Protein AF-A0A933XIX3-F1 (afdb_monomer)

Sequence (73 aa):
SGANVVTNVRHVHALEKALASINSFITAVGEKTSPEFLSVELRDALDSVGEIVGITTPDDVLNKIFSSFCIGK

Solvent-accessible surface area (backbone atoms only — not comparable to full-atom values): 4252 Å² total; per-residue (Å²): 133,87,75,80,70,77,80,46,69,68,49,47,52,26,51,52,51,19,52,49,26,49,52,50,32,56,51,38,57,75,69,68,57,58,69,71,61,47,49,48,28,55,47,53,20,49,53,27,52,26,58,67,76,64,50,77,49,74,65,56,52,50,50,57,64,53,70,72,53,77,83,80,128

Structure (mmCIF, N/CA/C/O backbone):
data_AF-A0A933XIX3-F1
#
_entry.id   AF-A0A933XIX3-F1
#
loop_
_atom_site.group_PDB
_atom_site.id
_atom_site.type_symbol
_atom_site.label_atom_id
_atom_site.label_alt_id
_atom_site.label_comp_id
_atom_site.label_asym_id
_atom_site.label_entity_id
_atom_site.label_seq_id
_atom_site.pdbx_PDB_ins_code
_atom_site.Cartn_x
_atom_site.Cartn_y
_atom_site.Cartn_z
_atom_site.occupancy
_atom_site.B_iso_or_equiv
_atom_site.auth_seq_id
_atom_site.auth_comp_id
_atom_site.auth_asym_id
_atom_site.auth_atom_id
_atom_site.pdbx_PDB_model_num
ATOM 1 N N . SER A 1 1 ? 26.372 -7.218 2.624 1.00 40.03 1 SER A N 1
ATOM 2 C CA . SER A 1 1 ? 24.928 -7.509 2.584 1.00 40.03 1 SER A CA 1
ATOM 3 C C . SER A 1 1 ? 24.322 -6.752 1.425 1.00 40.03 1 SER A C 1
ATOM 5 O O . SER A 1 1 ? 24.274 -5.531 1.4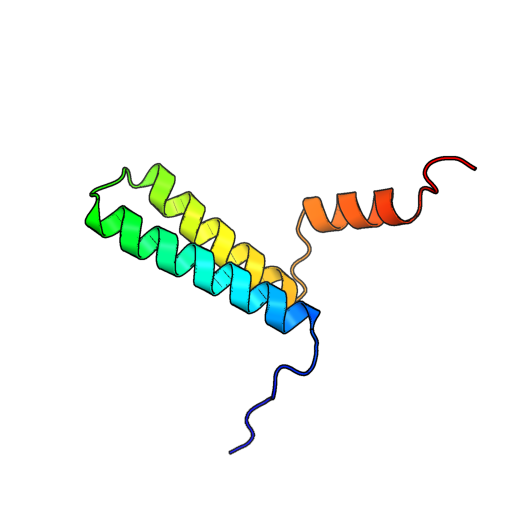77 1.00 40.03 1 SER A O 1
ATOM 7 N N . GLY A 1 2 ? 24.018 -7.444 0.325 1.00 46.19 2 GLY A N 1
ATOM 8 C CA . GLY A 1 2 ? 23.551 -6.812 -0.906 1.00 46.19 2 GLY A CA 1
ATOM 9 C C . GLY A 1 2 ? 22.139 -6.277 -0.722 1.00 46.19 2 GLY A C 1
ATOM 10 O O . GLY A 1 2 ? 21.185 -7.047 -0.745 1.00 46.19 2 GLY A O 1
ATOM 11 N N . ALA A 1 3 ? 22.008 -4.968 -0.521 1.00 49.06 3 ALA A N 1
ATOM 12 C CA . ALA A 1 3 ? 20.751 -4.302 -0.798 1.00 49.06 3 ALA A CA 1
ATOM 13 C C . ALA A 1 3 ? 20.509 -4.490 -2.298 1.00 49.06 3 ALA A C 1
ATOM 15 O O . ALA A 1 3 ? 21.237 -3.926 -3.114 1.00 49.06 3 ALA A O 1
ATOM 16 N N . ASN A 1 4 ? 19.550 -5.342 -2.663 1.00 56.06 4 ASN A N 1
ATOM 17 C CA . ASN A 1 4 ? 18.998 -5.338 -4.011 1.00 56.06 4 ASN A CA 1
ATO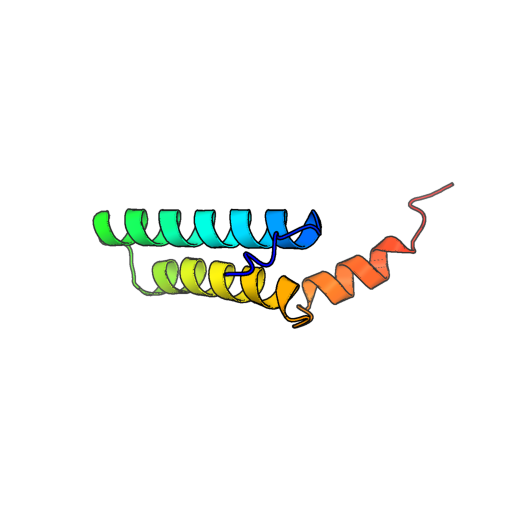M 18 C C . ASN A 1 4 ? 18.329 -3.976 -4.180 1.00 56.06 4 ASN A C 1
ATOM 20 O O . ASN A 1 4 ? 17.168 -3.789 -3.824 1.00 56.06 4 ASN A O 1
ATOM 24 N N . VAL A 1 5 ? 19.122 -2.994 -4.612 1.00 56.56 5 VAL A N 1
ATOM 25 C CA . VAL A 1 5 ? 18.657 -1.655 -4.939 1.00 56.56 5 VAL A CA 1
ATOM 26 C C . VAL A 1 5 ? 17.563 -1.842 -5.973 1.00 56.56 5 VAL A C 1
ATOM 28 O O . VAL A 1 5 ? 17.771 -2.477 -7.007 1.00 56.56 5 VAL A O 1
ATOM 31 N N . VAL A 1 6 ? 16.379 -1.329 -5.665 1.00 55.88 6 VAL A N 1
ATOM 32 C CA . VAL A 1 6 ? 15.262 -1.285 -6.597 1.00 55.88 6 VAL A CA 1
ATOM 33 C C . VAL A 1 6 ? 15.662 -0.312 -7.711 1.00 55.88 6 VAL A C 1
ATOM 35 O O . VAL A 1 6 ? 15.456 0.888 -7.608 1.00 55.88 6 VAL A O 1
ATOM 38 N N . THR A 1 7 ? 16.342 -0.810 -8.745 1.00 62.16 7 THR A N 1
ATOM 39 C CA . THR A 1 7 ? 16.857 -0.003 -9.868 1.00 62.16 7 THR A CA 1
ATOM 40 C C . THR A 1 7 ? 15.802 0.250 -10.940 1.00 62.16 7 THR A C 1
ATOM 42 O O . THR A 1 7 ? 15.994 1.088 -11.819 1.00 62.16 7 THR A O 1
ATOM 45 N N . ASN A 1 8 ? 14.678 -0.466 -10.880 1.00 76.44 8 ASN A N 1
ATOM 46 C CA . ASN A 1 8 ? 13.576 -0.307 -11.811 1.00 76.44 8 ASN A CA 1
ATOM 47 C C . ASN A 1 8 ? 12.565 0.704 -11.257 1.00 76.44 8 ASN A C 1
ATOM 49 O O . ASN A 1 8 ? 11.887 0.421 -10.271 1.00 76.44 8 ASN A O 1
ATOM 53 N N . VAL A 1 9 ? 12.430 1.849 -11.930 1.00 84.25 9 VAL A N 1
ATOM 54 C CA . VAL A 1 9 ? 11.466 2.915 -11.597 1.00 84.25 9 VAL A CA 1
ATOM 55 C C . VAL A 1 9 ? 10.041 2.374 -11.434 1.00 84.25 9 VAL A C 1
ATOM 57 O O . VAL A 1 9 ? 9.316 2.832 -10.557 1.00 84.25 9 VAL A O 1
ATOM 60 N N . ARG A 1 10 ? 9.648 1.345 -12.202 1.00 81.06 10 ARG A N 1
ATOM 61 C CA . ARG A 1 10 ? 8.338 0.694 -12.032 1.00 81.06 10 ARG A CA 1
ATOM 62 C C . ARG A 1 10 ? 8.187 0.039 -10.662 1.00 81.06 10 ARG A C 1
ATOM 64 O O . ARG A 1 10 ? 7.137 0.153 -10.048 1.00 81.06 10 ARG A O 1
ATOM 71 N N . HIS A 1 11 ? 9.225 -0.646 -10.187 1.00 87.00 11 HIS A N 1
ATOM 72 C CA . HIS A 1 11 ? 9.190 -1.306 -8.883 1.00 87.00 11 HIS A CA 1
ATOM 73 C C . HIS A 1 11 ? 9.199 -0.281 -7.748 1.00 87.00 11 HIS A C 1
ATOM 75 O O . HIS A 1 11 ? 8.533 -0.496 -6.744 1.00 87.00 11 HIS A O 1
ATOM 81 N N . VAL A 1 12 ? 9.919 0.837 -7.910 1.00 89.88 12 VAL A N 1
ATOM 82 C CA . VAL A 1 12 ? 9.878 1.945 -6.941 1.00 89.88 12 VAL A CA 1
ATOM 83 C C . VAL A 1 12 ? 8.451 2.476 -6.819 1.00 89.88 12 VAL A C 1
ATOM 85 O O . VAL A 1 12 ? 7.911 2.496 -5.721 1.00 89.88 12 VAL A O 1
ATOM 88 N N . HIS A 1 13 ? 7.811 2.791 -7.947 1.00 90.12 13 HIS A N 1
ATOM 89 C CA . HIS A 1 13 ? 6.434 3.290 -7.976 1.00 90.12 13 HIS A CA 1
ATOM 90 C C . HIS A 1 13 ? 5.434 2.309 -7.348 1.00 90.12 13 HIS A C 1
ATOM 92 O O . HIS A 1 13 ? 4.574 2.699 -6.564 1.00 90.12 13 HIS A O 1
ATOM 98 N N . ALA A 1 14 ? 5.568 1.015 -7.647 1.00 90.38 14 ALA A N 1
ATOM 99 C CA . ALA A 1 14 ? 4.737 -0.032 -7.058 1.00 90.38 14 ALA A CA 1
ATOM 100 C C . ALA A 1 14 ? 4.901 -0.124 -5.527 1.00 90.38 14 ALA A C 1
ATOM 102 O O . ALA A 1 14 ? 3.916 -0.253 -4.799 1.00 90.38 14 ALA A O 1
ATOM 103 N N . LEU A 1 15 ? 6.131 0.003 -5.017 1.00 92.81 15 LEU A N 1
ATOM 104 C CA . LEU A 1 15 ? 6.392 0.036 -3.575 1.00 92.81 15 LEU A CA 1
ATOM 105 C C . LEU A 1 15 ? 5.863 1.315 -2.913 1.00 92.81 15 LEU A C 1
ATOM 107 O O . LEU A 1 15 ? 5.348 1.244 -1.800 1.00 92.81 15 LEU A O 1
ATOM 111 N N . GLU A 1 16 ? 5.958 2.468 -3.580 1.00 94.94 16 GLU A N 1
ATOM 112 C CA . GLU A 1 16 ? 5.399 3.735 -3.091 1.00 94.94 16 GLU A CA 1
ATOM 113 C C . GLU A 1 16 ? 3.873 3.663 -2.963 1.00 94.94 16 GLU A C 1
ATOM 115 O O . GLU A 1 16 ? 3.332 4.054 -1.927 1.00 94.94 16 GLU A O 1
ATOM 120 N N . LYS A 1 17 ? 3.181 3.093 -3.961 1.00 95.38 17 LYS A N 1
ATOM 121 C CA . LYS A 1 17 ? 1.735 2.826 -3.880 1.00 95.38 17 LYS A CA 1
ATOM 122 C C . LYS A 1 17 ? 1.394 1.893 -2.720 1.00 95.38 17 LYS A C 1
ATOM 124 O O . LYS A 1 17 ? 0.522 2.216 -1.920 1.00 95.38 17 LYS A O 1
ATOM 129 N N . ALA A 1 18 ? 2.105 0.769 -2.596 1.00 95.62 18 ALA A N 1
ATOM 130 C CA . ALA A 1 18 ? 1.858 -0.194 -1.525 1.00 95.62 18 ALA A CA 1
ATOM 131 C C . ALA A 1 18 ? 2.026 0.445 -0.138 1.00 95.62 18 ALA A C 1
ATOM 133 O O . ALA A 1 18 ? 1.207 0.236 0.757 1.00 95.62 18 ALA A O 1
ATOM 134 N N . LEU A 1 19 ? 3.065 1.268 0.031 1.00 97.44 19 LEU A N 1
ATOM 135 C CA . LEU A 1 19 ? 3.296 2.015 1.262 1.00 97.44 19 LEU A CA 1
ATOM 136 C C . LEU A 1 19 ? 2.170 3.020 1.540 1.00 97.44 19 LEU A C 1
ATOM 138 O O . LEU A 1 19 ? 1.739 3.144 2.687 1.00 97.44 19 LEU A O 1
ATOM 142 N N . ALA A 1 20 ? 1.685 3.722 0.514 1.00 98.00 20 ALA A N 1
ATOM 143 C CA . ALA A 1 20 ? 0.572 4.654 0.651 1.00 98.00 20 ALA A CA 1
ATOM 144 C C . ALA A 1 20 ? -0.702 3.947 1.143 1.00 98.00 20 ALA A C 1
ATOM 146 O O . ALA A 1 20 ? -1.269 4.381 2.143 1.00 98.00 20 ALA A O 1
ATOM 147 N N . SER A 1 21 ? -1.092 2.823 0.532 1.00 97.81 21 SER A N 1
ATOM 148 C CA . SER A 1 21 ? -2.265 2.040 0.955 1.00 97.81 21 SER A CA 1
ATOM 149 C C . SER A 1 21 ? -2.124 1.486 2.377 1.00 97.81 21 SER A C 1
ATOM 151 O O . SER A 1 21 ? -3.066 1.526 3.165 1.00 97.81 21 SER A O 1
ATOM 153 N N . ILE A 1 22 ? -0.926 1.041 2.777 1.00 98.00 22 ILE A N 1
ATOM 154 C CA . ILE A 1 22 ? -0.678 0.606 4.164 1.00 98.00 22 ILE A CA 1
ATOM 155 C C . ILE A 1 22 ? -0.854 1.772 5.150 1.00 98.00 22 ILE A C 1
ATOM 157 O O . ILE A 1 22 ? -1.447 1.595 6.216 1.00 98.00 22 ILE A O 1
ATOM 161 N N . ASN A 1 23 ? -0.376 2.970 4.814 1.00 97.94 23 ASN A N 1
ATOM 162 C CA . ASN A 1 23 ? -0.562 4.149 5.665 1.00 97.94 23 ASN A CA 1
ATOM 163 C C . ASN A 1 23 ? -2.038 4.574 5.749 1.00 97.94 23 ASN A C 1
ATOM 165 O O . ASN A 1 23 ? -2.509 4.935 6.833 1.00 97.94 23 ASN A O 1
ATOM 169 N N . SER A 1 24 ? -2.780 4.486 4.641 1.00 96.69 24 SER A N 1
ATOM 170 C CA . SER A 1 24 ? -4.232 4.695 4.616 1.00 96.69 24 SER A CA 1
ATOM 171 C C . SER A 1 24 ? -4.955 3.686 5.508 1.00 96.69 24 SER A C 1
ATOM 173 O O . SER A 1 24 ? -5.764 4.085 6.343 1.00 96.69 24 SER A O 1
ATOM 175 N N . PHE A 1 25 ? -4.593 2.401 5.435 1.00 97.12 25 PHE A N 1
ATOM 176 C CA . PHE A 1 25 ? -5.125 1.361 6.317 1.00 97.12 25 PHE A CA 1
ATOM 177 C C . PHE A 1 25 ? -4.883 1.682 7.796 1.00 97.12 25 PHE A C 1
ATOM 179 O O . PHE A 1 25 ? -5.812 1.633 8.599 1.00 97.12 25 PHE A O 1
ATOM 186 N N . ILE A 1 26 ? -3.648 2.035 8.171 1.00 97.06 26 ILE A N 1
ATOM 187 C CA . ILE A 1 26 ? -3.296 2.361 9.563 1.00 97.06 26 ILE A CA 1
ATOM 188 C C . ILE A 1 26 ? -4.121 3.553 10.065 1.00 97.06 26 ILE A C 1
ATOM 190 O O . ILE A 1 26 ? -4.639 3.514 11.183 1.00 97.06 26 ILE A O 1
ATOM 194 N N . THR A 1 27 ? -4.285 4.581 9.230 1.00 96.38 27 THR A N 1
ATOM 195 C CA . THR A 1 27 ? -5.144 5.738 9.525 1.00 96.38 27 THR A CA 1
ATOM 196 C C . THR A 1 27 ? -6.596 5.301 9.739 1.00 96.38 27 THR A C 1
ATOM 198 O O . THR A 1 27 ? -7.178 5.588 10.785 1.00 96.38 27 THR A O 1
ATOM 201 N N . ALA A 1 28 ? -7.152 4.521 8.810 1.00 94.62 28 ALA A N 1
ATOM 202 C CA . ALA A 1 28 ? -8.535 4.053 8.852 1.00 94.62 28 ALA A CA 1
ATOM 203 C C . ALA A 1 28 ? -8.827 3.134 10.055 1.00 94.62 28 ALA A C 1
ATOM 205 O O . ALA A 1 28 ? -9.925 3.164 10.615 1.00 94.62 28 ALA A O 1
ATOM 206 N N . VAL A 1 29 ? -7.844 2.348 10.510 1.00 95.31 29 VAL A N 1
ATOM 207 C CA . VAL A 1 29 ? -7.953 1.575 11.759 1.00 95.31 29 VAL A CA 1
ATOM 208 C C . VAL A 1 29 ? -8.101 2.510 12.962 1.00 95.31 29 VAL A C 1
ATOM 210 O O . VAL A 1 29 ? -8.949 2.268 13.824 1.00 95.31 29 VAL A O 1
ATOM 213 N N . GLY A 1 30 ? -7.317 3.592 13.018 1.00 93.81 30 GLY A N 1
ATOM 214 C CA . GLY A 1 30 ? -7.415 4.609 14.070 1.00 93.81 30 GLY A CA 1
ATOM 215 C C . GLY A 1 30 ? -8.771 5.322 14.098 1.00 93.81 30 GLY A C 1
ATOM 216 O O . GLY A 1 30 ? -9.276 5.656 15.171 1.00 93.81 30 GLY A O 1
ATOM 217 N N . GLU A 1 31 ? -9.397 5.479 12.932 1.00 95.25 31 GLU A N 1
ATOM 218 C CA . GLU A 1 31 ? -10.721 6.088 12.755 1.00 95.25 31 GLU A CA 1
ATOM 219 C C . GLU A 1 31 ? -11.892 5.123 13.023 1.00 95.25 31 GLU A C 1
ATOM 221 O O . GLU A 1 31 ? -13.050 5.541 13.009 1.00 95.25 31 GLU A O 1
ATOM 226 N N . LYS A 1 32 ? -11.613 3.849 13.341 1.00 90.25 32 LYS A N 1
ATOM 227 C CA . LYS A 1 32 ? -12.615 2.780 13.532 1.00 90.25 32 LYS A CA 1
ATOM 228 C C . LYS A 1 32 ? -13.495 2.554 12.297 1.00 90.25 32 LYS A C 1
ATOM 230 O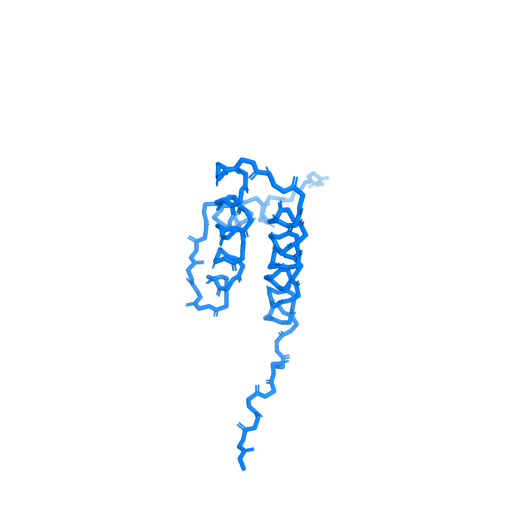 O . LYS A 1 32 ? -14.686 2.261 12.419 1.00 90.25 32 LYS A O 1
ATOM 235 N N . THR A 1 33 ? -12.901 2.673 11.116 1.00 92.44 33 THR A N 1
ATOM 236 C CA . THR A 1 33 ? -13.569 2.411 9.841 1.00 92.44 33 THR A CA 1
ATOM 237 C C . THR A 1 33 ? -14.014 0.947 9.735 1.00 92.44 33 THR A C 1
ATOM 239 O O . THR A 1 33 ? -13.400 0.046 10.309 1.00 92.44 33 THR A O 1
ATOM 242 N N . SER A 1 34 ? -15.103 0.707 8.997 1.00 93.56 34 SER A N 1
ATOM 243 C CA . SER A 1 34 ? -15.658 -0.634 8.790 1.00 93.56 34 SER A CA 1
ATOM 244 C C . SER A 1 34 ? -14.632 -1.592 8.159 1.00 93.56 34 SER A C 1
ATOM 246 O O . SER A 1 34 ? -13.903 -1.175 7.249 1.00 93.56 34 SER A O 1
ATOM 248 N N . PRO A 1 35 ? -14.590 -2.875 8.568 1.00 90.19 35 PRO A N 1
ATOM 249 C CA . PRO A 1 35 ? -13.656 -3.867 8.030 1.00 90.19 35 PRO A CA 1
ATOM 250 C C . PRO A 1 35 ? -13.684 -4.012 6.505 1.00 90.19 35 PRO A C 1
ATOM 252 O O . PRO A 1 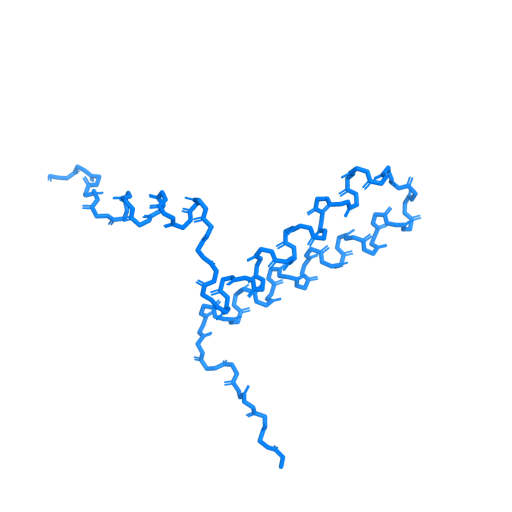35 ? -12.664 -4.325 5.898 1.00 90.19 35 PRO A O 1
ATOM 255 N N . GLU A 1 36 ? -14.828 -3.755 5.873 1.00 90.94 36 GLU A N 1
ATOM 256 C CA . GLU A 1 36 ? -14.996 -3.794 4.423 1.00 90.94 36 GLU A CA 1
ATOM 257 C C . GLU A 1 36 ? -14.080 -2.779 3.733 1.00 90.94 36 GLU A C 1
ATOM 259 O O . GLU A 1 36 ? -13.388 -3.134 2.784 1.00 90.94 36 GLU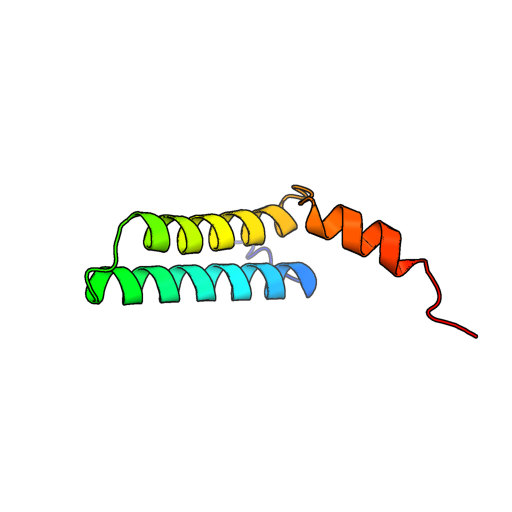 A O 1
ATOM 264 N N . PHE A 1 37 ? -13.987 -1.550 4.244 1.00 89.44 37 PHE A N 1
ATOM 265 C CA . PHE A 1 37 ? -13.090 -0.531 3.689 1.00 89.44 37 PHE A CA 1
ATOM 266 C C . PHE A 1 37 ? -11.626 -0.822 4.019 1.00 89.44 37 PHE A C 1
ATOM 268 O O . PHE A 1 37 ? -10.758 -0.654 3.171 1.00 89.44 37 PHE A O 1
ATOM 275 N N . LEU A 1 38 ? -11.348 -1.341 5.218 1.00 94.06 38 LEU A N 1
ATOM 276 C CA . LEU A 1 38 ? -10.002 -1.780 5.591 1.00 94.06 38 LEU A CA 1
ATOM 277 C C . LEU A 1 38 ? -9.477 -2.878 4.652 1.00 94.06 38 LEU A C 1
ATOM 279 O O . LEU A 1 38 ? -8.294 -2.911 4.320 1.00 94.06 38 LEU A O 1
ATOM 283 N N . SER A 1 39 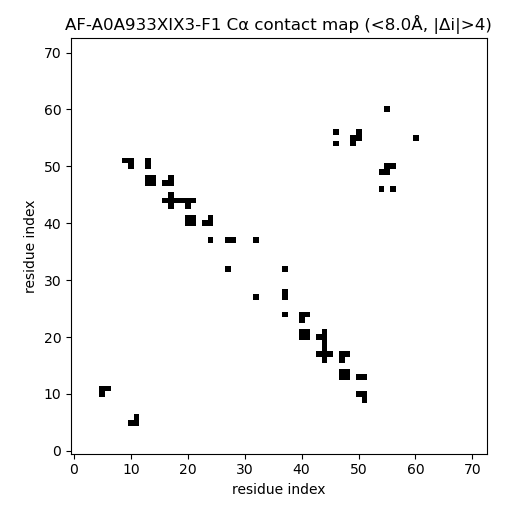? -10.359 -3.770 4.197 1.00 94.88 39 SER A N 1
ATOM 284 C CA . SER A 1 39 ? -9.991 -4.832 3.261 1.00 94.88 39 SER A CA 1
ATOM 285 C C . SER A 1 39 ? -9.586 -4.305 1.881 1.00 94.88 39 SER A C 1
ATOM 287 O O . SER A 1 39 ? -8.726 -4.913 1.245 1.00 94.88 39 SER A O 1
ATOM 289 N N . VAL A 1 40 ? -10.142 -3.165 1.451 1.00 94.94 40 VAL A N 1
ATOM 290 C CA . VAL A 1 40 ? -9.789 -2.510 0.182 1.00 94.94 40 VAL A CA 1
ATOM 291 C C . VAL A 1 40 ? -8.352 -1.999 0.232 1.00 94.94 40 VAL A C 1
ATOM 293 O O . VAL A 1 40 ? -7.560 -2.337 -0.638 1.00 94.94 40 VAL A O 1
ATOM 296 N N . GLU A 1 41 ? -7.960 -1.308 1.302 1.00 95.50 41 GLU A N 1
ATOM 297 C CA . GLU A 1 41 ? -6.588 -0.793 1.436 1.00 95.50 41 GLU A CA 1
ATOM 298 C C . GLU A 1 41 ? -5.534 -1.917 1.418 1.00 95.50 41 GLU A C 1
ATOM 300 O O . GLU A 1 41 ? -4.474 -1.800 0.801 1.00 95.50 41 GLU A O 1
ATOM 305 N N . LEU A 1 42 ? -5.829 -3.054 2.061 1.00 95.38 42 LEU A N 1
ATOM 306 C CA . LEU A 1 42 ? -4.941 -4.221 2.028 1.00 95.38 42 LEU A CA 1
ATOM 307 C C . LEU A 1 42 ? -4.904 -4.887 0.649 1.00 95.38 42 LEU A C 1
ATOM 309 O O . LEU A 1 42 ? -3.849 -5.374 0.237 1.00 95.38 42 LEU A O 1
ATOM 313 N N . ARG A 1 43 ? -6.040 -4.922 -0.057 1.00 94.94 43 ARG A N 1
ATOM 314 C CA . ARG A 1 43 ? -6.132 -5.421 -1.432 1.00 94.94 43 ARG A CA 1
ATOM 315 C C . ARG A 1 43 ? -5.240 -4.593 -2.355 1.00 94.94 43 ARG A C 1
ATOM 317 O O . ARG A 1 43 ? -4.408 -5.170 -3.049 1.00 94.94 43 ARG A O 1
ATOM 324 N N . ASP A 1 44 ? -5.340 -3.272 -2.275 1.00 94.12 44 ASP A N 1
ATOM 325 C CA . ASP A 1 44 ? -4.580 -2.342 -3.112 1.00 94.12 44 ASP A CA 1
ATOM 326 C C . ASP A 1 44 ? -3.071 -2.426 -2.839 1.00 94.12 44 ASP A C 1
ATOM 328 O O . ASP A 1 44 ? -2.252 -2.411 -3.767 1.00 94.12 44 ASP A O 1
ATOM 332 N N . ALA A 1 45 ? -2.684 -2.598 -1.570 1.00 95.00 45 ALA A N 1
ATOM 333 C CA . ALA A 1 45 ? -1.293 -2.840 -1.200 1.00 95.00 45 ALA A CA 1
ATOM 334 C C . ALA A 1 45 ? -0.760 -4.156 -1.795 1.00 95.00 45 ALA A C 1
ATOM 336 O O . ALA A 1 45 ? 0.349 -4.192 -2.336 1.00 95.00 45 ALA A O 1
ATOM 337 N N . LEU A 1 46 ? -1.547 -5.236 -1.718 1.00 93.25 46 LEU A N 1
ATOM 338 C CA . LEU A 1 46 ? -1.184 -6.541 -2.276 1.00 93.25 46 LEU A CA 1
ATOM 339 C C . LEU A 1 46 ? -1.084 -6.507 -3.800 1.00 93.25 46 LEU A C 1
ATOM 341 O O . LEU A 1 46 ? -0.119 -7.040 -4.346 1.00 93.25 46 LEU A O 1
ATOM 345 N N . ASP A 1 47 ? -2.040 -5.876 -4.476 1.00 91.75 47 ASP A N 1
ATOM 346 C CA . ASP A 1 47 ? -2.054 -5.782 -5.934 1.00 91.75 47 ASP A CA 1
ATOM 347 C C . ASP A 1 47 ? -0.857 -4.939 -6.429 1.00 91.75 47 ASP A C 1
ATOM 349 O O . ASP A 1 47 ? -0.169 -5.345 -7.367 1.00 91.75 47 ASP A O 1
ATOM 353 N N . SER A 1 48 ? -0.493 -3.864 -5.713 1.00 91.38 48 SER A N 1
ATOM 354 C CA . SER A 1 48 ? 0.716 -3.068 -5.992 1.00 91.38 48 SER A CA 1
ATOM 355 C C . SER A 1 48 ? 2.009 -3.887 -5.859 1.00 91.38 48 SER A C 1
ATOM 357 O O . SER A 1 48 ? 2.889 -3.815 -6.714 1.00 91.38 48 SER A O 1
ATOM 359 N N . VAL A 1 49 ? 2.139 -4.721 -4.820 1.00 91.00 49 VAL A N 1
ATOM 360 C CA . VAL A 1 49 ? 3.281 -5.652 -4.695 1.00 91.00 49 VAL A CA 1
ATOM 361 C C . VAL A 1 49 ? 3.233 -6.732 -5.784 1.00 91.00 49 VAL A C 1
ATOM 363 O O . VAL A 1 49 ? 4.278 -7.151 -6.291 1.00 91.00 49 VAL A O 1
ATOM 366 N N . GLY A 1 50 ? 2.030 -7.147 -6.182 1.00 88.75 50 GLY A N 1
ATOM 367 C CA . GLY A 1 50 ? 1.764 -8.058 -7.290 1.00 88.75 50 GLY A CA 1
ATOM 368 C C . GLY A 1 50 ? 2.403 -7.612 -8.606 1.00 88.75 50 GLY A C 1
ATOM 369 O O . GLY A 1 50 ? 3.020 -8.436 -9.288 1.00 88.75 50 GLY A O 1
ATOM 370 N N . GLU A 1 51 ? 2.360 -6.309 -8.911 1.00 84.31 51 GLU A N 1
ATOM 371 C CA . GLU A 1 51 ? 2.999 -5.727 -10.103 1.00 84.31 51 GLU A CA 1
ATOM 372 C C . GLU A 1 51 ? 4.511 -6.041 -10.168 1.00 84.31 51 GLU A C 1
ATOM 374 O O . GLU A 1 51 ? 5.071 -6.225 -11.252 1.00 84.31 51 GLU A O 1
ATOM 379 N N . ILE A 1 52 ? 5.186 -6.131 -9.014 1.00 85.31 52 ILE A N 1
ATOM 380 C CA . ILE A 1 52 ? 6.637 -6.371 -8.909 1.00 85.31 52 ILE A CA 1
ATOM 381 C C . ILE A 1 52 ? 6.974 -7.841 -9.165 1.00 85.31 52 ILE A C 1
ATOM 383 O O . ILE A 1 52 ? 7.970 -8.151 -9.819 1.00 85.31 52 ILE A O 1
ATOM 387 N N . VAL A 1 53 ? 6.148 -8.755 -8.652 1.00 82.94 53 VAL A N 1
ATOM 388 C CA . VAL A 1 53 ? 6.332 -10.207 -8.823 1.00 82.94 53 VAL A CA 1
ATOM 389 C C . VAL A 1 53 ? 5.788 -10.724 -10.161 1.00 82.94 53 VAL A C 1
ATOM 391 O O . VAL A 1 53 ? 5.894 -11.915 -10.447 1.00 82.94 53 VAL A O 1
ATOM 394 N N . GLY A 1 54 ? 5.238 -9.840 -11.000 1.00 74.00 54 GLY A N 1
ATOM 395 C CA . GLY A 1 54 ? 4.704 -10.183 -12.317 1.00 74.00 54 GLY A CA 1
ATOM 396 C C . GLY A 1 54 ? 3.300 -10.789 -12.279 1.00 74.00 54 GLY A C 1
ATOM 397 O O . GLY A 1 54 ? 2.878 -11.408 -13.258 1.00 74.00 54 GLY A O 1
ATOM 398 N N . ILE A 1 55 ? 2.563 -10.616 -11.175 1.00 77.06 55 ILE A N 1
ATOM 399 C CA . ILE A 1 55 ? 1.130 -10.916 -11.139 1.00 77.06 55 ILE A CA 1
ATOM 400 C C . ILE A 1 55 ? 0.449 -9.883 -12.033 1.00 77.06 55 ILE A C 1
ATOM 402 O O . ILE A 1 55 ? 0.514 -8.687 -11.780 1.00 77.06 55 ILE A O 1
ATOM 406 N N . THR A 1 56 ? -0.156 -10.353 -13.121 1.00 67.69 56 THR A N 1
ATOM 407 C CA . THR A 1 56 ? -0.831 -9.479 -14.083 1.00 67.69 56 THR A CA 1
ATOM 408 C C . THR A 1 56 ? -2.248 -9.214 -13.600 1.00 67.69 56 THR A C 1
ATOM 410 O O . THR A 1 56 ? -3.045 -10.149 -13.484 1.00 67.69 56 THR A O 1
ATOM 413 N N . THR A 1 57 ? -2.567 -7.953 -13.328 1.00 70.69 57 THR A N 1
ATOM 414 C CA . THR A 1 57 ? -3.930 -7.547 -12.979 1.00 70.69 57 THR A CA 1
ATOM 415 C C . THR A 1 57 ? -4.795 -7.419 -14.244 1.00 70.69 57 THR A C 1
ATOM 417 O O . THR A 1 57 ? -4.266 -7.234 -15.345 1.00 70.69 57 THR A O 1
ATOM 420 N N . PRO A 1 58 ? -6.133 -7.504 -14.143 1.00 74.88 58 PRO A N 1
ATOM 421 C CA . PRO A 1 58 ? -7.019 -7.206 -15.271 1.00 74.88 58 PRO A CA 1
ATOM 422 C C . PRO A 1 58 ? -6.766 -5.818 -15.880 1.00 74.88 58 PRO A C 1
ATOM 424 O O . PRO A 1 58 ? -6.791 -5.674 -17.102 1.00 74.88 58 PRO A O 1
ATOM 427 N N . ASP A 1 59 ? -6.442 -4.822 -15.053 1.00 70.50 59 ASP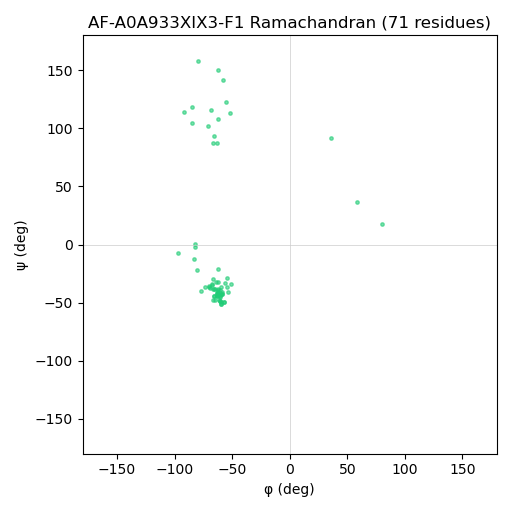 A N 1
ATOM 428 C CA . ASP A 1 59 ? -6.115 -3.468 -15.507 1.00 70.50 59 ASP A CA 1
ATOM 429 C C . ASP A 1 59 ? -4.800 -3.415 -16.289 1.00 70.50 59 ASP A C 1
ATOM 431 O O . ASP A 1 59 ? -4.711 -2.694 -17.281 1.00 70.50 59 ASP A O 1
ATOM 435 N N . ASP A 1 60 ? -3.795 -4.220 -15.932 1.00 69.56 60 ASP A N 1
ATOM 436 C CA . ASP A 1 60 ? -2.575 -4.361 -16.737 1.00 69.56 60 ASP A CA 1
ATOM 437 C C . ASP A 1 60 ? -2.876 -4.929 -18.126 1.00 69.56 60 ASP A C 1
ATOM 439 O O . ASP A 1 60 ? -2.292 -4.497 -19.125 1.00 69.56 60 ASP A O 1
ATOM 443 N N . VAL A 1 61 ? -3.806 -5.888 -18.208 1.00 72.56 61 VAL A N 1
ATOM 444 C CA . VAL A 1 61 ? -4.249 -6.463 -19.484 1.00 72.56 61 VAL A CA 1
ATOM 445 C C . VAL A 1 61 ? -4.951 -5.401 -20.325 1.00 72.56 61 VAL A C 1
ATOM 447 O O . VAL A 1 61 ? -4.607 -5.235 -21.496 1.00 72.56 61 VAL A O 1
ATOM 450 N N . LEU A 1 62 ? -5.886 -4.652 -19.738 1.00 77.94 62 LEU A N 1
ATOM 451 C CA . LEU A 1 62 ? -6.595 -3.572 -20.426 1.00 77.94 62 LEU A CA 1
ATOM 452 C C . LEU A 1 62 ? -5.625 -2.476 -20.880 1.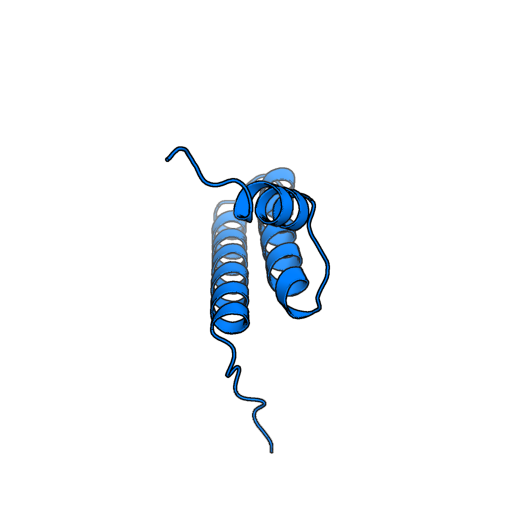00 77.94 62 LEU A C 1
ATOM 454 O O . LEU A 1 62 ? -5.621 -2.116 -22.055 1.00 77.94 62 LEU A O 1
ATOM 458 N N . ASN A 1 63 ? -4.733 -2.012 -20.003 1.00 74.69 63 ASN A N 1
ATOM 459 C CA . ASN A 1 63 ? -3.711 -1.023 -20.342 1.00 74.69 63 ASN A CA 1
ATOM 460 C C . ASN A 1 63 ? -2.803 -1.510 -21.470 1.00 74.69 63 ASN A C 1
ATOM 462 O O . ASN A 1 63 ? -2.494 -0.746 -22.380 1.00 74.69 63 ASN A O 1
ATOM 466 N N . LYS A 1 64 ? -2.406 -2.786 -21.474 1.00 75.12 64 LYS A N 1
ATOM 467 C CA . LYS A 1 64 ? -1.603 -3.351 -22.562 1.00 75.12 64 LYS A CA 1
ATOM 468 C C . LYS A 1 64 ? -2.375 -3.394 -23.878 1.00 75.12 64 LYS A C 1
ATOM 470 O O . LYS A 1 64 ? -1.814 -2.994 -24.897 1.00 75.12 64 LYS A O 1
ATOM 475 N N . ILE A 1 65 ? -3.642 -3.816 -23.854 1.00 77.06 65 ILE A N 1
ATOM 476 C CA . ILE A 1 65 ? -4.525 -3.807 -25.028 1.00 77.06 65 ILE A CA 1
ATOM 477 C C . ILE A 1 65 ? -4.619 -2.385 -25.584 1.00 77.06 65 ILE A C 1
ATOM 479 O O . ILE A 1 65 ? -4.361 -2.188 -26.766 1.00 77.06 65 ILE A O 1
ATOM 483 N N . PHE A 1 66 ? -4.897 -1.391 -24.737 1.00 77.06 66 PHE A N 1
ATOM 484 C CA . PHE A 1 66 ? -5.125 -0.010 -25.163 1.00 77.06 66 PHE A CA 1
ATOM 485 C C . PHE A 1 66 ? -3.844 0.796 -25.438 1.00 77.06 66 PHE A C 1
ATOM 487 O O . PHE A 1 66 ? -3.889 1.726 -26.235 1.00 77.06 66 PHE A O 1
ATOM 494 N N . SER A 1 67 ? -2.686 0.404 -24.890 1.00 74.12 67 SER A N 1
ATOM 495 C CA . SER A 1 67 ? -1.388 1.073 -25.119 1.00 74.12 67 SER A CA 1
ATOM 496 C C . SER A 1 67 ? -0.919 1.053 -26.577 1.00 74.12 67 SER A C 1
ATOM 498 O O . SER A 1 67 ? -0.092 1.869 -26.973 1.00 74.12 67 SER A O 1
ATOM 500 N N . SER A 1 68 ? -1.444 0.117 -27.374 1.00 63.12 68 SER A N 1
ATOM 501 C CA . SER A 1 68 ? -1.109 -0.050 -28.795 1.00 63.12 68 SER A CA 1
ATOM 502 C C . SER A 1 68 ? -2.119 0.617 -29.732 1.00 63.12 68 SER A C 1
ATOM 504 O O . SER A 1 68 ? -1.894 0.660 -30.941 1.00 63.12 68 SER A O 1
ATOM 506 N N . PHE A 1 69 ? -3.234 1.135 -29.206 1.00 68.25 69 PHE A N 1
ATOM 507 C CA . PHE A 1 69 ? -4.172 1.909 -30.006 1.00 68.25 69 PHE A CA 1
ATOM 508 C C . PHE A 1 69 ? -3.685 3.351 -30.034 1.00 68.25 69 PHE A C 1
ATOM 510 O O . PHE A 1 69 ? -3.823 4.091 -29.061 1.00 68.25 69 PHE A O 1
ATOM 517 N N . CYS A 1 70 ? -3.112 3.762 -31.165 1.00 60.44 70 CYS A N 1
ATOM 518 C CA . CYS A 1 70 ? -2.948 5.177 -31.458 1.00 60.44 70 CYS A CA 1
ATOM 519 C C . CYS A 1 70 ? -4.315 5.852 -31.287 1.00 60.44 70 CYS A C 1
ATOM 521 O O . CYS A 1 70 ? -5.244 5.585 -32.05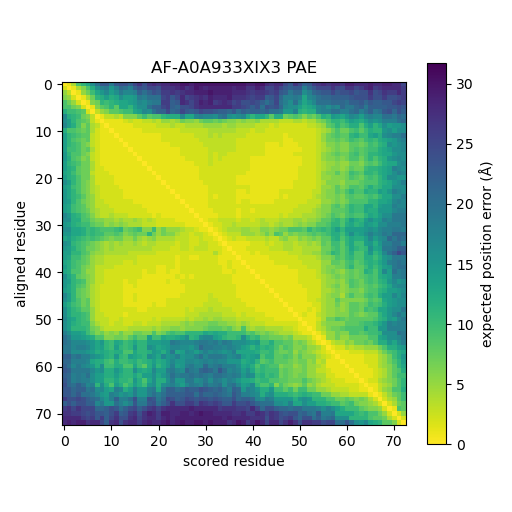3 1.00 60.44 70 CYS A O 1
ATOM 523 N N . ILE A 1 71 ? -4.443 6.725 -30.288 1.00 60.09 71 ILE A N 1
ATOM 524 C CA . ILE A 1 71 ? -5.533 7.695 -30.239 1.00 60.09 71 ILE A CA 1
ATOM 525 C C . ILE A 1 71 ? -5.292 8.633 -31.423 1.00 60.09 71 ILE A C 1
ATOM 527 O O . ILE A 1 71 ? -4.484 9.550 -31.337 1.00 60.09 71 ILE A O 1
ATOM 531 N N . GLY A 1 72 ? -5.925 8.310 -32.549 1.00 59.72 72 GLY A N 1
ATOM 532 C CA . GLY A 1 72 ? -6.149 9.164 -33.713 1.00 59.72 72 GLY A CA 1
ATOM 533 C C . GLY A 1 72 ? -5.038 10.151 -34.087 1.00 59.72 72 GLY A C 1
ATOM 534 O O . GLY A 1 72 ? -5.093 11.324 -33.718 1.00 59.72 72 GLY A O 1
ATOM 535 N N . LYS A 1 73 ? -4.129 9.705 -34.955 1.00 49.06 73 LYS A N 1
ATOM 536 C CA . LYS A 1 73 ? -3.866 10.391 -36.226 1.00 49.06 73 LYS A CA 1
ATOM 537 C C . LYS A 1 73 ? -3.994 9.380 -37.351 1.00 49.06 73 LYS A C 1
ATOM 539 O O . LYS A 1 73 ? -3.531 8.239 -37.136 1.00 49.06 73 LYS A O 1
#

Nearest PDB structures (foldseek):
  7mq3-assembly1_A  TM=6.779E-01  e=9.662E-01  Streptococcus pneumoniae D39
  6ahx-assembly1_A-2  TM=7.618E-01  e=2.762E+00  Geobacillus zalihae
  7mq1-assembly1_B  TM=6.772E-01  e=3.325E+00  Streptococcus pneumoniae D39
  3ub0-assembly1_A  TM=6.275E-01  e=6.561E+00  Feline infectious peritonitis virus (strain 79-1146)
  6o8x-assembly1_o  TM=4.038E-01  e=6.561E+00  Enterococcus faecalis

Radius of gyration: 15.93 Å; Cα contacts (8 Å, |Δi|>4): 43; chains: 1; bounding box: 41×21×50 Å

Foldseek 3Di:
DDPPPPPDPLLVVLQVQLVVLVVVLVVCVVVVHDVVVSVVSNVRSVVSVCVVVVNQDPVNVVCVVCVPDPPDD

pLDDT: mean 82.29, std 15.1, range [40.03, 98.0]

Secondary structure (DSSP, 8-state):
--------HHHHHHHHHHHHHHHHHHHHHHTT--HHHHHHHHHHHHHHHHHHHT---HHHHHHHHHHTS----

Mean predicted aligned error: 9.22 Å